Protein AF-A0A357VKQ5-F1 (afdb_monomer)

Structure (mmCIF, N/CA/C/O backbone):
data_AF-A0A357VKQ5-F1
#
_entry.id   AF-A0A357VKQ5-F1
#
loop_
_atom_site.group_PDB
_atom_site.id
_atom_site.type_symbol
_atom_site.label_atom_id
_atom_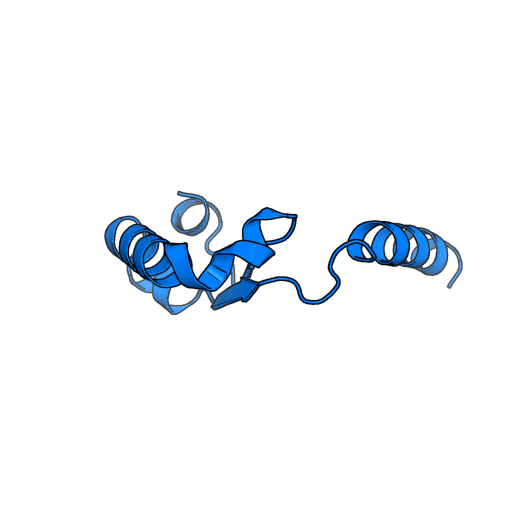site.label_alt_id
_atom_site.label_comp_id
_atom_site.label_asym_id
_atom_site.label_entity_id
_atom_site.label_seq_id
_atom_site.pdbx_PDB_ins_code
_atom_site.Cartn_x
_atom_site.Cartn_y
_atom_site.Cartn_z
_atom_site.occupancy
_atom_site.B_iso_or_equi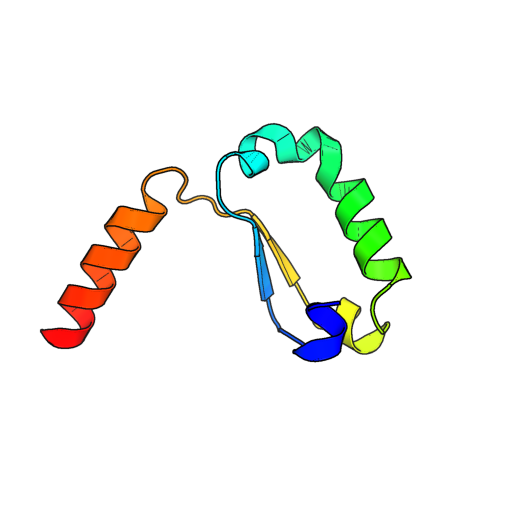v
_atom_site.auth_seq_id
_atom_site.auth_comp_id
_atom_site.auth_asym_id
_atom_site.auth_atom_id
_atom_site.pdbx_PDB_model_num
ATOM 1 N N . ASN A 1 1 ? -9.431 5.715 2.715 1.00 92.56 1 ASN A N 1
ATOM 2 C CA . ASN A 1 1 ? -10.682 5.392 1.994 1.00 92.56 1 ASN A CA 1
ATOM 3 C C . ASN A 1 1 ? -10.544 4.227 1.027 1.00 92.56 1 ASN A C 1
ATOM 5 O O . ASN A 1 1 ? -11.483 3.455 0.986 1.00 92.56 1 ASN A O 1
ATOM 9 N N . ILE A 1 2 ? -9.408 4.028 0.338 1.00 97.25 2 ILE A N 1
ATOM 10 C CA . ILE A 1 2 ? -9.200 2.869 -0.564 1.00 97.25 2 ILE A CA 1
ATOM 11 C C . ILE A 1 2 ? -9.571 1.529 0.096 1.00 97.25 2 ILE A C 1
ATOM 13 O O . ILE A 1 2 ? -10.321 0.768 -0.500 1.00 97.25 2 ILE A O 1
ATOM 17 N N . ILE A 1 3 ? -9.140 1.290 1.344 1.00 98.00 3 ILE A N 1
ATOM 18 C CA . ILE A 1 3 ? -9.495 0.074 2.103 1.00 98.00 3 ILE A CA 1
ATOM 19 C C . ILE A 1 3 ? -11.017 -0.132 2.165 1.00 98.00 3 ILE A C 1
ATOM 21 O O . ILE A 1 3 ? -11.501 -1.216 1.873 1.00 98.00 3 ILE A O 1
ATOM 25 N N . ASN A 1 4 ? -11.784 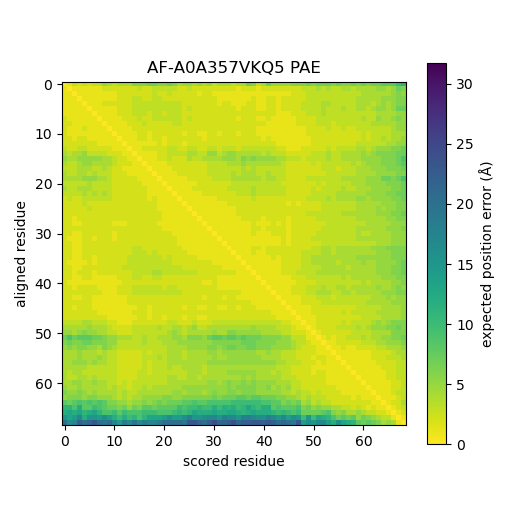0.920 2.464 1.00 97.75 4 ASN A N 1
ATOM 26 C CA . ASN A 1 4 ? -13.246 0.831 2.561 1.00 97.75 4 ASN A CA 1
ATOM 27 C C . ASN A 1 4 ? -13.922 0.665 1.200 1.00 97.75 4 ASN A C 1
ATOM 29 O O . ASN A 1 4 ? -14.987 0.066 1.124 1.00 97.75 4 ASN A O 1
ATOM 33 N N . THR A 1 5 ? -13.344 1.235 0.143 1.00 98.06 5 THR A N 1
ATOM 34 C CA . THR A 1 5 ? -13.932 1.204 -1.201 1.00 98.06 5 THR A CA 1
ATOM 35 C C . THR A 1 5 ? -13.718 -0.138 -1.886 1.00 98.06 5 THR A C 1
ATOM 37 O O . THR A 1 5 ? -14.628 -0.629 -2.543 1.00 98.06 5 THR A O 1
ATOM 40 N N . PHE A 1 6 ? -12.525 -0.716 -1.750 1.00 98.00 6 PHE A N 1
ATOM 41 C CA . PHE A 1 6 ? -12.121 -1.883 -2.534 1.00 98.00 6 PHE A CA 1
ATOM 42 C C . PHE A 1 6 ? -11.966 -3.161 -1.713 1.00 98.00 6 PHE A C 1
ATOM 44 O O . PHE A 1 6 ? -11.879 -4.225 -2.310 1.00 98.00 6 PHE A O 1
ATOM 51 N N . ASN A 1 7 ? -11.919 -3.067 -0.378 1.00 97.44 7 ASN A N 1
ATOM 52 C CA . ASN A 1 7 ? -11.596 -4.186 0.511 1.00 97.44 7 ASN A CA 1
ATOM 53 C C . ASN A 1 7 ? -10.408 -5.039 -0.001 1.00 97.44 7 ASN A C 1
ATOM 55 O O . ASN A 1 7 ? -10.565 -6.243 -0.209 1.00 97.44 7 ASN A O 1
ATOM 59 N N . PRO A 1 8 ? -9.249 -4.420 -0.303 1.00 98.06 8 PRO A N 1
ATOM 60 C CA . PRO A 1 8 ? -8.148 -5.117 -0.951 1.00 98.06 8 PRO A CA 1
ATOM 61 C C . PRO A 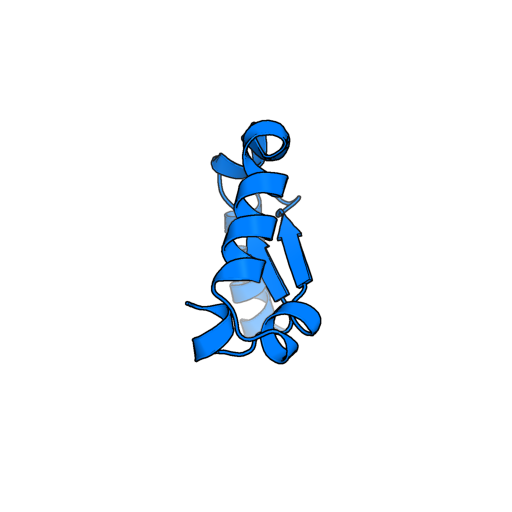1 8 ? -7.427 -6.054 0.021 1.00 98.06 8 PRO A C 1
ATOM 63 O O . PRO A 1 8 ? -7.318 -5.768 1.211 1.00 98.06 8 PRO A O 1
ATOM 66 N N . GLU A 1 9 ? -6.835 -7.119 -0.514 1.00 98.31 9 GLU A N 1
ATOM 67 C CA . GLU A 1 9 ? -5.947 -8.007 0.250 1.00 98.31 9 GLU A CA 1
ATOM 68 C C . GLU A 1 9 ? -4.574 -7.365 0.513 1.00 98.31 9 GLU A C 1
ATOM 70 O O . GLU A 1 9 ? -3.944 -7.618 1.540 1.00 98.31 9 GLU A O 1
ATOM 75 N N . LEU A 1 10 ? -4.106 -6.504 -0.401 1.00 97.88 10 LEU A N 1
ATOM 76 C CA . LEU A 1 10 ? -2.798 -5.857 -0.326 1.00 97.88 10 LEU A CA 1
ATOM 77 C C . LEU A 1 10 ? -2.847 -4.405 -0.809 1.00 97.88 10 LEU A C 1
ATOM 79 O O . LEU A 1 10 ? -3.345 -4.098 -1.891 1.00 97.88 10 LEU A O 1
ATOM 83 N N . ILE A 1 11 ? -2.217 -3.524 -0.037 1.00 97.75 11 ILE A N 1
ATOM 84 C CA . ILE A 1 11 ? -1.783 -2.198 -0.469 1.00 97.75 11 ILE A CA 1
ATOM 85 C C . ILE A 1 11 ? -0.255 -2.199 -0.514 1.00 97.75 11 ILE A C 1
ATOM 87 O O . ILE A 1 11 ? 0.403 -2.355 0.515 1.00 97.75 11 ILE A O 1
ATOM 91 N N . LEU A 1 12 ? 0.308 -1.991 -1.703 1.00 96.94 12 LEU A N 1
ATOM 92 C CA . LEU A 1 12 ? 1.747 -1.845 -1.901 1.00 96.94 12 LEU A CA 1
ATOM 93 C C . LEU A 1 12 ? 2.109 -0.364 -2.055 1.00 96.94 12 LEU A C 1
ATOM 95 O O . LEU A 1 12 ? 1.638 0.305 -2.975 1.00 96.94 12 LEU A O 1
ATOM 99 N N . ILE A 1 13 ? 2.969 0.147 -1.176 1.00 96.12 13 ILE A N 1
ATOM 100 C CA . ILE A 1 13 ? 3.487 1.516 -1.248 1.00 96.12 13 ILE A CA 1
ATOM 101 C C . ILE A 1 13 ? 4.816 1.507 -1.999 1.00 96.12 13 ILE A C 1
ATOM 103 O O . ILE A 1 13 ? 5.794 0.910 -1.554 1.00 96.12 13 ILE A O 1
ATOM 107 N N . GLY A 1 14 ? 4.843 2.171 -3.153 1.00 94.38 14 GLY A N 1
ATOM 108 C CA . GLY A 1 14 ? 6.034 2.345 -3.982 1.00 94.38 14 GLY A CA 1
ATOM 109 C C . GLY A 1 14 ? 6.485 3.802 -4.090 1.00 94.38 14 GLY A C 1
ATOM 110 O O . GLY A 1 14 ? 5.931 4.701 -3.458 1.00 94.38 14 GLY A O 1
ATOM 111 N N . GLY A 1 15 ? 7.487 4.037 -4.939 1.00 90.62 15 GLY A N 1
ATOM 112 C CA . GLY A 1 15 ? 8.037 5.367 -5.208 1.00 90.62 15 GLY A CA 1
ATOM 113 C C . GLY A 1 15 ? 9.066 5.841 -4.175 1.00 90.62 15 GLY A C 1
ATOM 114 O O . GLY A 1 15 ? 9.446 5.114 -3.261 1.00 90.62 15 GLY A O 1
ATOM 115 N N . GLY A 1 16 ? 9.536 7.084 -4.328 1.00 90.12 16 GLY A N 1
ATOM 116 C CA . GLY A 1 16 ? 10.625 7.636 -3.509 1.00 90.12 16 GLY A CA 1
ATOM 117 C C . GLY A 1 16 ? 10.309 7.747 -2.013 1.00 90.12 16 GLY A C 1
ATOM 118 O O . GLY A 1 16 ? 11.221 7.696 -1.194 1.00 90.12 16 GLY A O 1
ATOM 119 N N . ILE A 1 17 ? 9.024 7.825 -1.647 1.00 92.12 17 ILE A N 1
ATOM 120 C CA . ILE A 1 17 ? 8.576 7.939 -0.250 1.00 92.12 17 ILE A CA 1
ATOM 121 C C . ILE A 1 17 ? 9.004 6.741 0.604 1.00 92.12 17 ILE A C 1
ATOM 123 O O . ILE A 1 17 ? 9.223 6.893 1.800 1.00 92.12 17 ILE A O 1
ATOM 127 N N . VAL A 1 18 ? 9.190 5.567 -0.009 1.00 95.25 18 VAL A N 1
ATOM 128 C CA . VAL A 1 18 ? 9.607 4.339 0.683 1.00 95.25 18 VAL A CA 1
ATOM 129 C C . VAL A 1 18 ? 10.945 4.519 1.412 1.00 95.25 18 VAL A C 1
ATOM 131 O O . VAL A 1 18 ? 11.145 3.918 2.462 1.00 95.25 18 VAL A O 1
ATOM 134 N N . GLN A 1 19 ? 11.829 5.400 0.928 1.00 93.56 19 GLN A N 1
ATOM 135 C CA . GLN A 1 19 ? 13.111 5.695 1.586 1.00 93.56 19 GLN A CA 1
ATOM 136 C C . GLN A 1 19 ? 12.933 6.333 2.971 1.00 93.56 19 GLN A C 1
ATOM 138 O O . GLN A 1 19 ? 13.789 6.174 3.830 1.00 93.56 19 GLN A O 1
ATOM 143 N N . GLY A 1 20 ? 11.814 7.028 3.201 1.00 95.19 20 GLY A N 1
ATOM 144 C CA . GLY A 1 20 ? 11.471 7.638 4.485 1.00 95.19 20 GLY A CA 1
ATOM 145 C C . GLY A 1 20 ? 10.535 6.789 5.346 1.00 95.19 20 GLY A C 1
ATOM 146 O O . GLY A 1 20 ? 9.923 7.331 6.263 1.00 95.19 20 GLY A O 1
ATOM 147 N N . ARG A 1 21 ? 10.365 5.494 5.042 1.00 95.38 21 ARG A N 1
ATOM 148 C CA . ARG A 1 21 ? 9.412 4.580 5.703 1.00 95.38 21 ARG A CA 1
ATOM 149 C C . ARG A 1 21 ? 9.434 4.677 7.229 1.00 95.38 21 ARG A C 1
ATOM 151 O O . ARG A 1 21 ? 8.370 4.775 7.840 1.00 95.38 21 ARG A O 1
ATOM 158 N N . GLU A 1 22 ? 10.626 4.689 7.820 1.00 96.75 22 GLU A N 1
ATOM 159 C CA . GLU A 1 22 ? 10.824 4.735 9.276 1.00 96.75 22 GLU A CA 1
ATOM 160 C C . GLU A 1 22 ? 10.186 5.963 9.945 1.00 96.75 22 GLU A C 1
ATOM 162 O O . GLU A 1 22 ? 9.843 5.918 11.121 1.00 96.75 22 GLU A O 1
ATOM 167 N N . PHE A 1 23 ? 9.960 7.044 9.192 1.00 97.38 23 PHE A N 1
ATOM 168 C CA . PHE A 1 23 ? 9.396 8.284 9.720 1.00 97.38 23 PHE A CA 1
ATOM 169 C C . PHE A 1 23 ? 7.863 8.336 9.684 1.00 97.38 23 PHE A C 1
ATOM 171 O O . PHE A 1 23 ? 7.280 9.191 10.351 1.00 97.38 23 PHE A O 1
ATOM 178 N N . PHE A 1 24 ? 7.189 7.482 8.900 1.00 96.38 24 PHE A N 1
ATOM 179 C CA . PHE A 1 24 ? 5.733 7.596 8.703 1.00 96.38 24 PHE A CA 1
ATOM 180 C C . PHE A 1 24 ? 4.940 6.293 8.786 1.00 96.38 24 PHE A C 1
ATOM 182 O O . PHE A 1 24 ? 3.712 6.373 8.867 1.00 96.38 24 PHE A O 1
ATOM 189 N N . GLU A 1 25 ? 5.577 5.118 8.752 1.00 97.62 25 GLU A N 1
ATOM 190 C CA . GLU A 1 25 ? 4.861 3.837 8.697 1.00 97.62 25 GLU A CA 1
ATOM 191 C C . GLU A 1 25 ? 3.833 3.705 9.826 1.00 97.62 25 GLU A C 1
ATOM 193 O O . GLU A 1 25 ? 2.657 3.451 9.556 1.00 97.62 25 GLU A O 1
ATOM 198 N N . ASP A 1 26 ? 4.245 3.943 11.069 1.00 98.12 26 ASP A N 1
ATOM 199 C CA . ASP A 1 26 ? 3.371 3.780 12.233 1.00 98.12 26 ASP A CA 1
ATOM 200 C C . ASP A 1 26 ? 2.178 4.739 12.185 1.00 98.12 26 ASP A C 1
ATOM 202 O O . ASP A 1 26 ? 1.026 4.329 12.336 1.00 98.12 26 ASP A O 1
ATOM 206 N N . ILE A 1 27 ? 2.431 6.016 11.880 1.00 97.94 27 ILE A N 1
ATOM 207 C CA . ILE A 1 27 ? 1.386 7.046 11.778 1.00 97.94 27 ILE A CA 1
ATOM 208 C C . ILE A 1 27 ? 0.401 6.699 10.656 1.00 97.94 27 ILE A C 1
ATOM 210 O O . ILE A 1 27 ? -0.814 6.866 10.813 1.00 97.94 27 ILE A O 1
ATOM 214 N N . MET A 1 28 ? 0.901 6.201 9.526 1.00 97.44 28 MET A N 1
ATOM 215 C CA . MET A 1 28 ? 0.076 5.772 8.403 1.00 97.44 28 MET A CA 1
ATOM 216 C C . MET A 1 28 ? -0.787 4.563 8.779 1.00 97.44 28 MET A C 1
ATOM 218 O O . MET A 1 28 ? -1.995 4.598 8.523 1.00 97.44 28 MET A O 1
ATOM 222 N N . ARG A 1 29 ? -0.211 3.528 9.406 1.00 97.69 29 ARG A N 1
ATOM 223 C CA . ARG A 1 29 ? -0.948 2.330 9.845 1.00 97.69 29 ARG A CA 1
ATOM 224 C C . ARG A 1 29 ? -2.040 2.689 10.847 1.00 97.69 29 ARG A C 1
ATOM 226 O O . ARG A 1 29 ? -3.188 2.292 10.659 1.00 97.69 29 ARG A O 1
ATOM 233 N N . GLU A 1 30 ? -1.721 3.514 11.839 1.00 98.38 30 GLU A N 1
ATOM 234 C CA . GLU A 1 30 ? -2.685 3.989 12.835 1.00 98.38 30 GLU A CA 1
ATOM 235 C C . GLU A 1 30 ? -3.807 4.821 12.208 1.00 98.38 30 GLU A C 1
ATOM 237 O O . GLU A 1 30 ? -4.986 4.657 12.528 1.00 98.38 30 GLU A O 1
ATOM 242 N N . THR A 1 31 ? -3.465 5.699 11.267 1.00 98.19 31 THR A N 1
ATOM 243 C CA . THR A 1 31 ? -4.459 6.512 10.555 1.00 98.19 31 THR A CA 1
ATOM 244 C C . THR A 1 31 ? -5.375 5.649 9.690 1.00 98.19 31 THR A C 1
ATOM 246 O O . THR A 1 31 ? -6.582 5.899 9.636 1.00 98.19 31 THR A O 1
ATOM 249 N N . ALA A 1 32 ? -4.823 4.637 9.019 1.00 97.94 32 ALA A N 1
ATOM 250 C CA . ALA A 1 32 ? -5.591 3.690 8.223 1.00 97.94 32 ALA A CA 1
ATOM 251 C C . ALA A 1 32 ? -6.543 2.878 9.111 1.00 97.94 32 ALA A C 1
ATOM 253 O O . ALA A 1 32 ? -7.739 2.850 8.825 1.00 97.94 32 ALA A O 1
ATOM 254 N N . LYS A 1 33 ? -6.050 2.335 10.232 1.00 98.12 33 LYS A N 1
ATOM 255 C CA . LYS A 1 33 ? -6.845 1.588 11.217 1.00 98.12 33 LYS A CA 1
A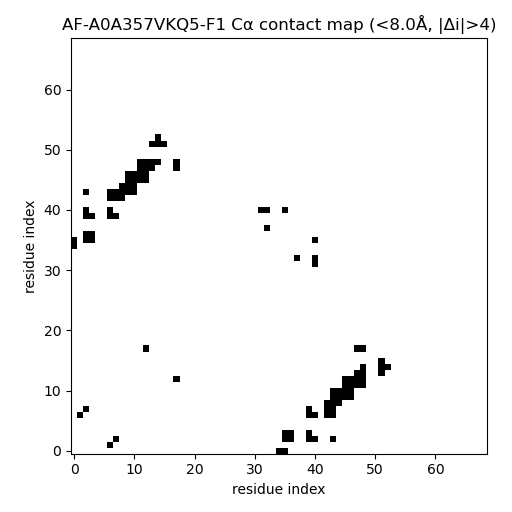TOM 256 C C . LYS A 1 33 ? -8.012 2.405 11.772 1.00 98.12 33 LYS A C 1
ATOM 258 O O . LYS A 1 33 ? -9.123 1.904 11.862 1.00 98.12 33 LYS A O 1
ATOM 263 N N . LYS A 1 34 ? -7.783 3.683 12.096 1.00 98.38 34 LYS A N 1
ATOM 264 C CA . LYS A 1 34 ? -8.821 4.582 12.638 1.00 98.38 34 LYS A CA 1
ATOM 265 C C . LYS A 1 34 ? -9.906 4.965 11.630 1.00 98.38 34 LYS A C 1
ATOM 267 O O . LYS A 1 34 ? -10.980 5.395 12.038 1.00 98.38 34 LYS A O 1
ATOM 272 N N . ARG A 1 35 ? -9.614 4.906 10.328 1.00 98.06 35 ARG A N 1
ATOM 273 C CA . ARG A 1 35 ? -10.509 5.394 9.260 1.00 98.06 35 ARG A CA 1
ATOM 274 C C . ARG A 1 35 ? -11.155 4.274 8.451 1.00 98.06 35 ARG A C 1
ATOM 276 O O . ARG A 1 35 ? -12.133 4.524 7.745 1.00 98.06 35 ARG A O 1
ATOM 283 N N . ALA A 1 36 ? -10.577 3.082 8.482 1.00 98.25 36 ALA A N 1
ATOM 284 C CA . ALA A 1 36 ? -11.094 1.928 7.776 1.00 98.25 36 ALA A CA 1
ATOM 285 C C . ALA A 1 36 ? -12.110 1.154 8.627 1.00 98.25 36 ALA A C 1
ATOM 287 O O . ALA A 1 36 ? -12.045 1.180 9.854 1.00 98.25 36 ALA A O 1
ATOM 288 N N . PHE A 1 37 ? -13.037 0.449 7.978 1.00 98.25 37 PHE A N 1
ATOM 289 C CA . PHE A 1 37 ? -13.832 -0.570 8.657 1.00 98.25 37 PHE A CA 1
ATOM 290 C C . PHE A 1 37 ? -12.895 -1.657 9.183 1.00 98.25 37 PHE A C 1
ATOM 292 O O . PHE A 1 37 ? -12.012 -2.115 8.460 1.00 98.25 37 PHE A O 1
ATOM 299 N N . GLU A 1 38 ? -13.089 -2.068 10.435 1.00 97.94 38 GLU A N 1
ATOM 300 C CA . GLU A 1 38 ? -12.172 -2.973 11.133 1.00 97.94 38 GLU A CA 1
ATOM 301 C C . GLU A 1 38 ? -11.943 -4.286 10.373 1.00 97.94 38 GLU A C 1
ATOM 303 O O . GLU A 1 38 ? -10.801 -4.701 10.197 1.00 97.94 38 GLU A O 1
ATOM 308 N N . SER A 1 39 ? -13.008 -4.904 9.853 1.00 97.44 39 SER A N 1
ATOM 309 C CA . SER A 1 39 ? -12.906 -6.137 9.065 1.00 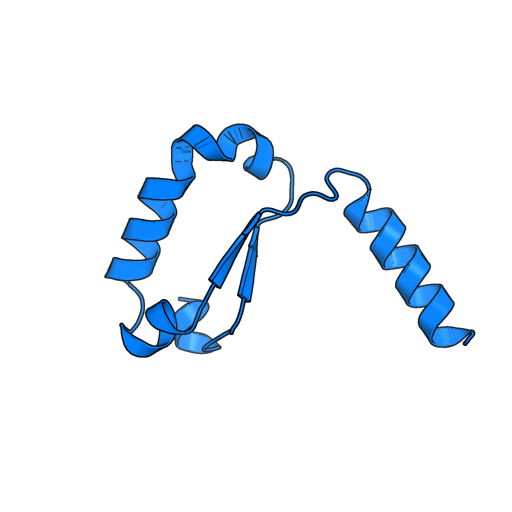97.44 39 SER A CA 1
ATOM 310 C C . SER A 1 39 ? -12.066 -5.957 7.798 1.00 97.44 39 SER A C 1
ATOM 312 O O . SER A 1 39 ? -11.216 -6.794 7.509 1.00 97.44 39 SER A O 1
ATOM 314 N N . ALA A 1 40 ? -12.259 -4.848 7.081 1.00 97.50 40 ALA A N 1
ATOM 315 C CA . ALA A 1 40 ? -11.515 -4.540 5.864 1.00 97.50 40 ALA A CA 1
ATOM 316 C C . ALA A 1 40 ? -10.047 -4.198 6.154 1.00 97.50 40 ALA A C 1
ATOM 318 O O . ALA A 1 40 ? -9.157 -4.582 5.401 1.00 97.50 40 ALA A O 1
ATOM 319 N N . PHE A 1 41 ? -9.769 -3.505 7.262 1.00 98.31 41 PHE A N 1
ATOM 320 C CA . PHE A 1 41 ? -8.398 -3.242 7.695 1.00 98.31 41 PHE A CA 1
ATOM 321 C C . PHE A 1 41 ? -7.674 -4.531 8.092 1.00 98.31 41 PHE A C 1
ATOM 323 O O . PHE A 1 41 ? -6.551 -4.753 7.656 1.00 98.31 41 PHE A O 1
ATOM 330 N N . ASN A 1 42 ? -8.323 -5.394 8.877 1.00 97.81 42 ASN A N 1
ATOM 331 C CA . ASN A 1 42 ? -7.730 -6.646 9.349 1.00 97.81 42 ASN A CA 1
ATOM 332 C C . ASN A 1 42 ? -7.474 -7.650 8.211 1.00 97.81 42 ASN A C 1
ATOM 334 O O . ASN A 1 42 ? -6.567 -8.469 8.324 1.00 97.81 42 ASN A O 1
ATOM 338 N N . ALA A 1 43 ? -8.251 -7.584 7.126 1.00 97.00 43 ALA A N 1
ATOM 339 C CA . ALA A 1 43 ? -8.047 -8.395 5.925 1.00 97.00 43 ALA A CA 1
ATOM 340 C C . ALA A 1 43 ? -6.999 -7.813 4.953 1.00 97.00 43 ALA A C 1
ATOM 342 O O . ALA A 1 43 ? -6.557 -8.515 4.046 1.00 97.00 43 ALA A O 1
ATOM 343 N N . CYS A 1 44 ? -6.593 -6.550 5.127 1.00 98.25 44 CYS A N 1
ATOM 344 C CA . CYS A 1 44 ? -5.692 -5.849 4.216 1.00 98.25 44 CYS A CA 1
ATOM 345 C C . CYS A 1 44 ? -4.258 -5.813 4.760 1.00 98.25 44 CYS A C 1
ATOM 347 O O . CYS A 1 44 ? -3.961 -5.164 5.765 1.00 98.25 44 CYS A O 1
ATOM 349 N N . SER A 1 45 ? -3.318 -6.401 4.024 1.00 97.94 45 SER A N 1
ATOM 350 C CA . SER A 1 45 ? -1.886 -6.206 4.270 1.00 97.94 45 SER A CA 1
ATOM 351 C C . SER A 1 45 ? -1.412 -4.874 3.680 1.00 97.94 45 SER A C 1
ATOM 353 O O . SER A 1 45 ? -1.828 -4.486 2.593 1.00 97.94 45 SER A O 1
ATOM 355 N N . ILE A 1 46 ? -0.521 -4.160 4.375 1.00 97.69 46 ILE A N 1
ATOM 356 C CA . ILE A 1 46 ? 0.157 -2.968 3.831 1.00 97.69 46 ILE A CA 1
ATOM 357 C C . ILE A 1 46 ? 1.655 -3.256 3.787 1.00 97.69 46 ILE A C 1
ATOM 359 O O . ILE A 1 46 ? 2.261 -3.491 4.839 1.00 97.69 46 ILE A O 1
ATOM 363 N N . ALA A 1 47 ? 2.236 -3.231 2.589 1.00 96.94 47 ALA A N 1
ATOM 364 C CA . ALA A 1 47 ? 3.644 -3.521 2.331 1.00 96.94 47 ALA A CA 1
ATOM 365 C C . ALA A 1 47 ? 4.329 -2.378 1.568 1.00 96.94 47 ALA A C 1
ATOM 367 O O . ALA A 1 47 ? 3.674 -1.496 1.012 1.00 96.94 47 ALA A O 1
ATOM 368 N N . PHE A 1 48 ? 5.658 -2.414 1.520 1.00 96.62 48 PHE A N 1
ATOM 369 C CA . PHE A 1 48 ? 6.484 -1.447 0.801 1.00 96.62 48 PHE A CA 1
ATOM 370 C C . PHE A 1 48 ? 7.230 -2.150 -0.330 1.00 96.62 48 PHE A C 1
ATOM 372 O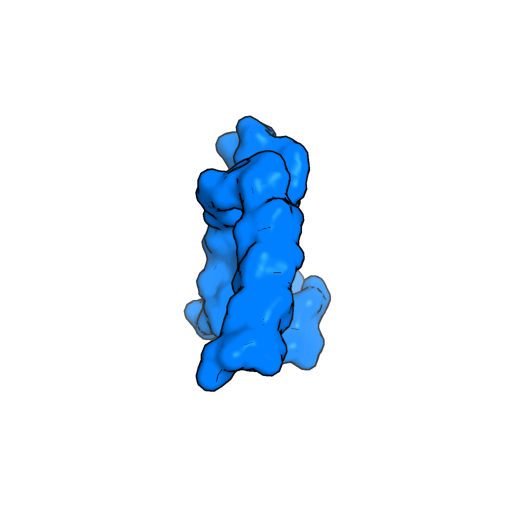 O . PHE A 1 48 ? 7.682 -3.278 -0.160 1.00 96.62 48 PHE A O 1
ATOM 379 N N . SER A 1 49 ? 7.337 -1.500 -1.486 1.00 95.12 49 SER A N 1
ATOM 380 C CA . SER A 1 49 ? 8.028 -2.069 -2.644 1.00 95.12 49 SER A CA 1
ATOM 381 C C . SER A 1 49 ? 9.535 -2.158 -2.410 1.00 95.12 49 SER A C 1
ATOM 383 O O . SER A 1 49 ? 10.167 -1.177 -2.020 1.00 95.12 49 SER A O 1
ATOM 385 N N . GLU A 1 50 ? 10.111 -3.314 -2.731 1.00 92.38 50 GLU A N 1
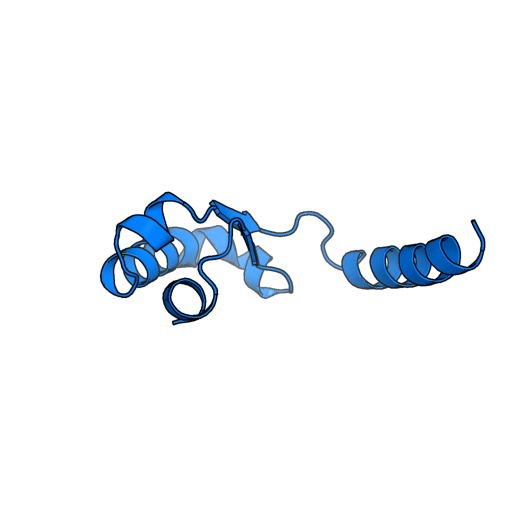ATOM 386 C CA . GLU A 1 50 ? 11.554 -3.578 -2.657 1.00 92.38 50 GLU A CA 1
ATOM 387 C C . GLU A 1 50 ? 12.260 -3.388 -4.010 1.00 92.38 50 GLU A C 1
ATOM 389 O O . GLU A 1 50 ? 13.483 -3.322 -4.080 1.00 92.38 50 GLU A O 1
ATOM 394 N N . LEU A 1 51 ? 11.498 -3.248 -5.102 1.00 91.88 51 LEU A N 1
ATOM 395 C CA . LEU A 1 51 ? 12.047 -3.149 -6.462 1.00 91.88 51 LEU A CA 1
ATOM 396 C C . LEU A 1 51 ? 12.663 -1.779 -6.774 1.00 91.88 51 LEU A C 1
ATOM 398 O O . LEU A 1 51 ? 13.389 -1.631 -7.761 1.00 91.88 51 LEU A O 1
ATOM 402 N N . GLY A 1 52 ? 12.365 -0.768 -5.955 1.00 88.31 52 GLY A N 1
ATOM 403 C CA . GLY A 1 52 ? 12.929 0.570 -6.092 1.00 88.31 52 GLY A CA 1
ATOM 404 C C . GLY A 1 52 ? 12.758 1.149 -7.510 1.00 88.31 52 GLY A C 1
ATOM 405 O O . GLY A 1 52 ? 11.694 0.988 -8.115 1.00 88.31 52 GLY A O 1
ATOM 406 N N . PRO A 1 53 ? 13.792 1.810 -8.069 1.00 88.81 53 PRO A N 1
ATOM 407 C CA . PRO A 1 53 ? 13.748 2.394 -9.415 1.00 88.81 53 PRO A CA 1
ATOM 408 C C . PRO A 1 53 ? 13.499 1.382 -10.543 1.00 88.81 53 PRO A C 1
ATOM 410 O O . PRO A 1 53 ? 13.037 1.763 -11.617 1.00 88.81 53 PRO A O 1
ATOM 413 N N . ASN A 1 54 ? 13.776 0.096 -10.309 1.00 93.12 54 ASN A N 1
ATOM 414 C CA . ASN A 1 54 ? 13.650 -0.942 -11.331 1.00 93.12 54 ASN A CA 1
ATOM 415 C C . ASN A 1 54 ? 12.203 -1.408 -11.532 1.00 93.12 54 ASN A C 1
ATOM 417 O O . ASN A 1 54 ? 11.924 -2.063 -12.534 1.00 93.12 54 ASN A O 1
ATOM 421 N N . ALA A 1 55 ? 11.277 -1.062 -10.627 1.00 93.56 55 ALA A N 1
ATOM 422 C CA . ALA A 1 55 ? 9.881 -1.499 -10.693 1.00 93.56 55 ALA A CA 1
ATOM 423 C C . ALA A 1 55 ? 9.226 -1.189 -12.052 1.00 93.56 55 ALA A C 1
ATOM 425 O O . ALA A 1 55 ? 8.546 -2.042 -12.618 1.00 93.56 55 ALA A O 1
ATOM 426 N N . THR A 1 56 ? 9.484 0.000 -12.607 1.00 92.62 56 THR A N 1
ATOM 427 C CA . THR A 1 56 ? 8.944 0.424 -13.907 1.00 92.62 56 THR A CA 1
ATOM 428 C C . THR A 1 56 ? 9.478 -0.428 -15.056 1.00 92.62 56 THR A C 1
ATOM 430 O O . THR A 1 56 ? 8.701 -0.885 -15.890 1.00 92.62 56 THR A O 1
ATOM 433 N N . LEU A 1 57 ? 10.794 -0.663 -15.099 1.00 95.88 57 LEU A N 1
ATOM 434 C CA . LEU A 1 57 ? 11.423 -1.450 -16.164 1.00 95.88 57 LEU A CA 1
ATOM 435 C C . LEU A 1 57 ? 10.998 -2.919 -16.104 1.00 95.88 57 LEU A C 1
ATOM 437 O O . LEU A 1 57 ? 10.681 -3.500 -17.137 1.00 95.88 57 LEU A O 1
ATOM 441 N N . ILE A 1 58 ? 10.941 -3.498 -14.901 1.00 95.69 58 ILE A N 1
ATOM 442 C CA . ILE A 1 58 ? 10.478 -4.875 -14.692 1.00 95.69 58 ILE A CA 1
ATOM 443 C C . ILE A 1 58 ? 9.015 -5.012 -15.123 1.00 95.69 58 ILE A C 1
ATOM 445 O O . ILE A 1 58 ? 8.676 -5.954 -15.831 1.00 95.69 58 ILE A O 1
ATOM 449 N N . GLY A 1 59 ? 8.155 -4.060 -14.747 1.00 94.12 59 GLY A N 1
ATOM 450 C CA . GLY A 1 59 ? 6.752 -4.056 -15.163 1.00 94.12 59 GLY A CA 1
ATOM 451 C C . GLY A 1 59 ? 6.584 -3.966 -16.681 1.00 94.12 59 GLY A C 1
ATOM 452 O O . GLY A 1 59 ? 5.823 -4.738 -17.253 1.00 94.12 59 GLY A O 1
ATOM 453 N N . ALA A 1 60 ? 7.333 -3.076 -17.340 1.00 96.00 60 ALA A N 1
ATOM 454 C CA . ALA A 1 60 ? 7.303 -2.943 -18.795 1.00 96.00 60 ALA A CA 1
ATOM 455 C C . ALA A 1 60 ? 7.795 -4.214 -19.507 1.00 96.00 60 ALA A C 1
ATOM 457 O O . ALA A 1 60 ? 7.174 -4.653 -20.470 1.00 96.00 60 ALA A O 1
ATOM 458 N N . ALA A 1 61 ? 8.878 -4.828 -19.018 1.00 96.75 61 ALA A N 1
ATOM 459 C CA . ALA A 1 61 ? 9.375 -6.089 -19.559 1.00 96.75 61 ALA A CA 1
ATOM 460 C C . ALA A 1 61 ? 8.353 -7.222 -19.384 1.00 96.75 61 ALA A C 1
ATOM 462 O O . ALA A 1 61 ? 8.100 -7.952 -20.336 1.00 96.75 61 ALA A O 1
ATOM 463 N N . ASN A 1 62 ? 7.729 -7.335 -18.206 1.00 96.75 62 ASN A N 1
ATOM 464 C CA . ASN A 1 62 ? 6.680 -8.328 -17.960 1.00 96.75 62 ASN A CA 1
ATOM 465 C C . ASN A 1 62 ? 5.477 -8.136 -18.886 1.00 96.75 62 ASN A C 1
ATOM 467 O O . ASN A 1 62 ? 4.968 -9.127 -19.390 1.00 96.75 62 ASN A O 1
ATOM 471 N N . LEU A 1 63 ? 5.062 -6.893 -19.153 1.00 96.19 63 LEU A N 1
ATOM 472 C CA . LEU A 1 63 ? 3.953 -6.618 -20.069 1.00 96.19 63 LEU A CA 1
ATOM 473 C C . LEU A 1 63 ? 4.238 -7.145 -21.484 1.00 96.19 63 LEU A C 1
ATOM 475 O O . LEU A 1 63 ? 3.376 -7.766 -22.088 1.00 96.19 63 LEU A O 1
ATOM 479 N N . VAL A 1 64 ? 5.462 -6.945 -21.989 1.00 96.00 64 VAL A N 1
ATOM 480 C CA . VAL A 1 64 ? 5.870 -7.475 -23.302 1.00 96.00 64 VAL A CA 1
ATOM 481 C C . VAL A 1 64 ? 5.974 -9.000 -23.278 1.00 96.00 64 VAL A C 1
ATOM 483 O O . VAL A 1 64 ? 5.582 -9.651 -24.240 1.00 96.00 64 VAL A O 1
ATOM 486 N N . MET A 1 65 ? 6.498 -9.589 -22.199 1.00 96.06 65 MET A N 1
ATOM 487 C CA . MET A 1 65 ? 6.626 -11.047 -22.101 1.00 96.06 65 MET A CA 1
ATOM 488 C C . MET A 1 65 ? 5.270 -11.754 -22.033 1.00 96.06 65 MET A C 1
ATOM 490 O O . MET A 1 65 ? 5.144 -12.819 -22.624 1.00 96.06 65 MET A O 1
ATOM 494 N N . ASP A 1 66 ? 4.276 -11.160 -21.371 1.00 94.50 66 ASP A N 1
ATOM 495 C CA . ASP A 1 66 ? 2.909 -11.698 -21.274 1.00 94.50 66 ASP A CA 1
ATOM 496 C C . ASP A 1 66 ? 2.172 -11.694 -22.628 1.00 94.50 66 ASP A C 1
ATOM 498 O O . ASP A 1 66 ? 1.279 -12.499 -22.855 1.00 94.50 66 ASP A O 1
ATOM 502 N N . GLU A 1 67 ? 2.558 -10.815 -23.560 1.00 91.31 67 GLU A N 1
ATOM 503 C CA . GLU A 1 67 ? 2.024 -10.816 -24.931 1.00 91.31 67 GLU A CA 1
ATOM 504 C C . GLU A 1 67 ? 2.718 -11.832 -25.856 1.00 91.31 67 GLU A C 1
ATOM 506 O O . GLU A 1 67 ? 2.167 -12.200 -26.896 1.00 91.31 67 GLU A O 1
ATOM 511 N N . VAL A 1 68 ? 3.947 -12.244 -25.525 1.00 88.06 68 VAL A N 1
ATOM 512 C CA . VAL A 1 68 ? 4.791 -13.097 -26.382 1.00 88.06 68 VAL A CA 1
ATOM 513 C C . VAL A 1 68 ? 4.728 -14.576 -25.986 1.00 88.06 68 VAL A C 1
ATOM 515 O O . VAL A 1 68 ? 4.909 -15.434 -26.855 1.00 88.06 68 VAL A O 1
ATOM 518 N N . LEU A 1 69 ? 4.519 -14.873 -24.701 1.00 73.19 69 LEU A N 1
ATOM 519 C CA . LEU A 1 69 ? 4.429 -16.227 -24.138 1.00 73.19 69 LEU A CA 1
ATOM 520 C C . LEU A 1 69 ? 2.979 -16.710 -24.044 1.00 73.19 69 LEU A C 1
ATOM 522 O O . LEU A 1 69 ? 2.772 -17.917 -24.310 1.00 73.19 69 LEU A O 1
#

Secondary structure (DSSP, 8-state):
-HHHHH--SEEEE-SGGGGGHHHHHHHHHHHHHHHS-HHHHHH-EEEE-SSGGGHHHHHHHHHHHHHH-

Sequence (69 aa):
NIINTFNPELILIGGGIVQGREFFEDIMRETAKKRAFESAF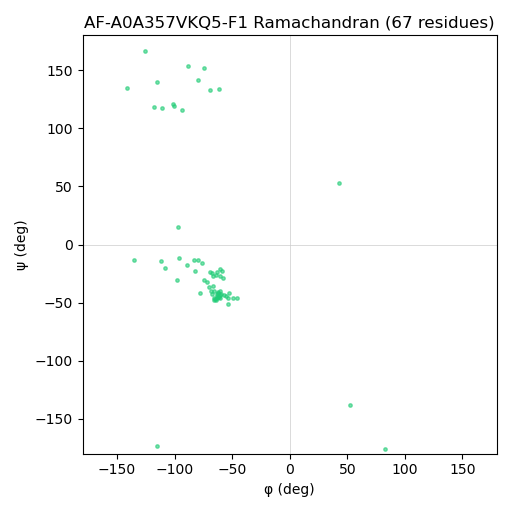NACSIAFSELGPNATLIGAANLVMDEVL

Radius of gyration: 15.01 Å; Cα contacts (8 Å, |Δi|>4): 52; chains: 1; bounding box: 28×24×39 Å

Nearest PDB structures (foldseek):
  5nck-assembly1_B  TM=9.187E-01  e=4.175E-02  Fusobacterium nucleatum
  1z05-assembly1_A-2  TM=9.184E-01  e=3.162E-02  Vibrio cholerae O1 biovar El Tor str. N16961
  3r8e-assembly1_A-2  TM=8.842E-01  e=5.909E-02  Cytophaga hutchinsonii ATCC 33406
  3bp8-assembly2_A  TM=8.046E-01  e=1.269E-01  unclassified

Organism: NCBI:txid911092

Solvent-accessible surface area (backbone atoms only — not comparable to full-atom values): 4186 Å² total; per-residue (Å²): 106,66,48,65,74,66,54,42,61,66,46,76,43,63,69,79,64,55,81,51,39,93,80,43,51,67,63,51,51,53,51,46,55,75,71,31,52,65,70,36,44,75,56,32,47,80,50,70,60,84,58,63,88,50,44,62,59,54,51,54,51,49,56,56,47,68,75,73,109

pLDDT: mean 95.59, std 3.79, range [73.19, 98.38]

InterPro domains:
  IPR000600 ROK family [PF00480] (1-66)
  IPR000600 ROK family [PTHR18964] (1-64)
  IPR043129 ATPase, nucleotide binding domain [SSF53067] (1-68)

Foldseek 3Di:
DCLAPPLDQEDEAEDPCLVVCVVPVVVVLVVCCVPHDVVSSVNYDYYYDPCHPCPVVVVVVVVVVVVVD

Mean predicted aligned error: 3.28 Å